Protein AF-A0A916I9S6-F1 (afdb_monomer_lite)

Foldseek 3Di:
DDPPVPVVVVVVVVVVVVVLVVVCVPDPDPVVSVVVVVVVD

Structure (mmCIF, N/CA/C/O backbone):
data_AF-A0A916I9S6-F1
#
_entry.id   AF-A0A916I9S6-F1
#
loop_
_atom_site.group_PDB
_atom_site.id
_atom_site.type_symbol
_atom_site.label_atom_id
_atom_site.label_alt_id
_atom_site.label_comp_id
_atom_site.label_asym_id
_atom_site.label_entity_id
_atom_site.label_seq_id
_atom_site.pdbx_PDB_ins_code
_atom_site.Cartn_x
_atom_site.Cartn_y
_atom_site.Cartn_z
_atom_site.occupancy
_atom_site.B_iso_or_equiv
_atom_site.auth_seq_id
_atom_site.auth_comp_id
_atom_site.auth_asym_id
_atom_site.auth_atom_id
_atom_site.pdbx_PDB_model_num
ATOM 1 N N . MET A 1 1 ? 5.704 -11.391 -37.396 1.00 40.00 1 MET A N 1
ATOM 2 C CA . MET A 1 1 ? 6.362 -11.950 -36.197 1.00 40.00 1 MET A CA 1
ATOM 3 C C . MET A 1 1 ? 7.307 -10.895 -35.634 1.00 40.00 1 MET A C 1
ATOM 5 O O . MET A 1 1 ? 8.466 -10.858 -36.008 1.00 40.00 1 MET A O 1
ATOM 9 N N . LEU A 1 2 ? 6.792 -9.978 -34.814 1.00 47.31 2 LEU A N 1
ATOM 10 C CA . LEU A 1 2 ? 7.583 -8.966 -34.105 1.00 47.31 2 LEU A CA 1
ATOM 11 C C . LEU A 1 2 ? 7.001 -8.848 -32.695 1.00 47.31 2 LEU A C 1
ATOM 13 O O . LEU A 1 2 ? 6.221 -7.950 -32.399 1.00 47.31 2 LEU A O 1
ATOM 17 N N . ASN A 1 3 ? 7.341 -9.804 -31.833 1.00 53.88 3 ASN A N 1
ATOM 18 C CA . ASN A 1 3 ? 7.111 -9.659 -30.401 1.00 53.88 3 ASN A CA 1
ATOM 19 C C . ASN A 1 3 ? 8.233 -8.776 -29.856 1.00 53.88 3 ASN A C 1
ATOM 21 O O . ASN A 1 3 ? 9.217 -9.269 -29.307 1.00 53.88 3 ASN A O 1
ATOM 25 N N . LEU A 1 4 ? 8.095 -7.460 -30.030 1.00 58.50 4 LEU A N 1
ATOM 26 C CA . LEU A 1 4 ? 8.833 -6.504 -29.217 1.00 58.50 4 LEU A CA 1
ATOM 27 C C . LEU A 1 4 ? 8.225 -6.596 -27.811 1.00 58.50 4 LEU A C 1
ATOM 29 O O . LEU A 1 4 ? 7.351 -5.812 -27.448 1.00 58.50 4 LEU A O 1
ATOM 33 N N . ILE A 1 5 ? 8.604 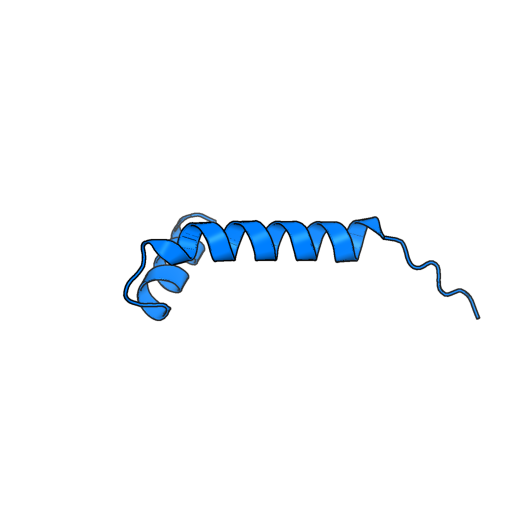-7.621 -27.044 1.00 62.62 5 ILE A N 1
ATOM 34 C CA . ILE A 1 5 ? 8.242 -7.728 -25.628 1.00 62.62 5 ILE A CA 1
ATOM 35 C C . ILE A 1 5 ? 9.070 -6.660 -24.918 1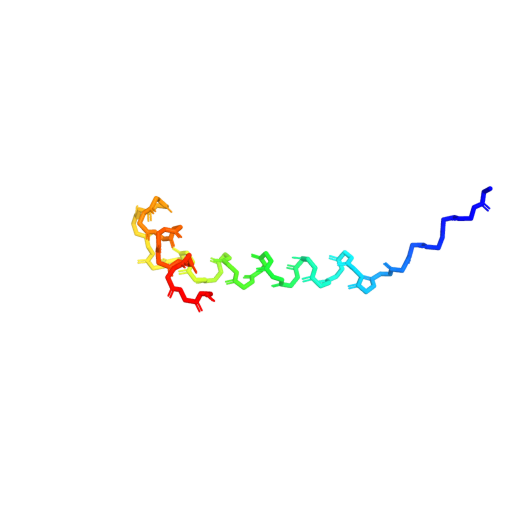.00 62.62 5 ILE A C 1
ATOM 37 O O . ILE A 1 5 ? 10.135 -6.923 -24.366 1.00 62.62 5 ILE A O 1
ATOM 41 N N . THR A 1 6 ? 8.618 -5.413 -25.020 1.00 61.94 6 THR A N 1
ATOM 42 C CA . THR A 1 6 ? 9.096 -4.319 -24.186 1.00 61.94 6 THR A CA 1
ATOM 43 C C . THR A 1 6 ? 8.757 -4.716 -22.756 1.00 61.94 6 THR A C 1
ATOM 45 O O . THR A 1 6 ? 7.591 -4.780 -22.373 1.00 61.94 6 THR A O 1
ATOM 48 N N . SER A 1 7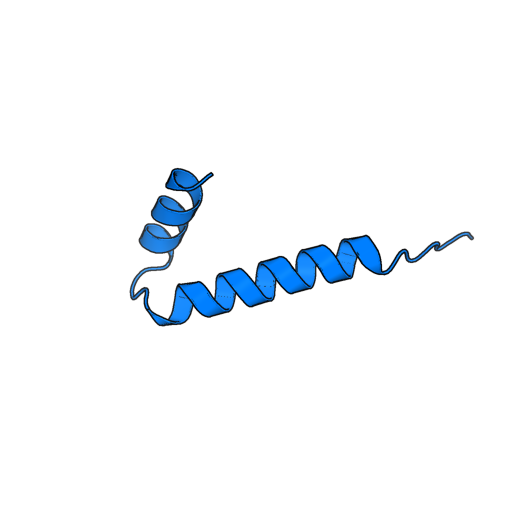 ? 9.783 -5.073 -21.985 1.00 66.12 7 SER A N 1
ATOM 49 C CA . SER A 1 7 ? 9.659 -5.486 -20.587 1.00 66.12 7 SER A CA 1
ATOM 50 C C . SER A 1 7 ? 9.197 -4.338 -19.689 1.00 66.12 7 SER A C 1
ATOM 52 O O . SER A 1 7 ? 8.638 -4.590 -18.633 1.00 66.12 7 SER A O 1
ATOM 54 N N . ALA A 1 8 ? 9.339 -3.083 -20.121 1.00 72.94 8 ALA A N 1
ATOM 55 C CA . ALA A 1 8 ? 8.978 -1.907 -19.334 1.00 72.94 8 ALA A CA 1
ATOM 56 C C . ALA A 1 8 ? 7.482 -1.839 -18.969 1.00 72.94 8 ALA A C 1
ATOM 58 O O . ALA A 1 8 ? 7.145 -1.504 -17.835 1.00 72.94 8 ALA A O 1
ATOM 59 N N . ILE A 1 9 ? 6.582 -2.187 -19.897 1.00 80.38 9 ILE A N 1
ATOM 60 C CA . ILE A 1 9 ? 5.129 -2.174 -19.652 1.00 80.38 9 ILE A CA 1
ATOM 61 C C . ILE A 1 9 ? 4.714 -3.253 -18.628 1.00 80.38 9 ILE A C 1
ATOM 63 O O . ILE A 1 9 ? 4.124 -2.897 -17.604 1.00 80.38 9 ILE A O 1
ATOM 67 N N . PRO A 1 10 ? 5.020 -4.552 -18.827 1.00 83.69 10 PRO A N 1
ATOM 68 C CA . PRO A 1 10 ? 4.674 -5.585 -17.853 1.00 83.69 10 PRO A CA 1
ATOM 69 C C . PRO A 1 10 ? 5.430 -5.433 -16.523 1.00 83.69 10 PRO A C 1
ATOM 71 O O . PRO A 1 10 ? 4.862 -5.742 -15.476 1.00 83.69 10 PRO A O 1
ATOM 74 N N . GLU A 1 11 ? 6.660 -4.906 -16.519 1.00 87.12 11 GLU A N 1
ATOM 75 C CA . GLU A 1 11 ? 7.412 -4.635 -15.284 1.00 87.12 11 GLU A CA 1
ATOM 76 C C . GLU A 1 11 ? 6.778 -3.492 -14.474 1.00 87.12 11 GLU A C 1
ATOM 78 O O . GLU A 1 11 ? 6.637 -3.594 -13.253 1.00 87.12 11 GLU A O 1
ATOM 83 N N . GLY A 1 12 ? 6.315 -2.432 -15.147 1.00 86.81 12 GLY A N 1
ATOM 84 C CA . GLY A 1 12 ? 5.567 -1.338 -14.522 1.00 86.81 12 GLY A CA 1
ATOM 85 C C . GLY A 1 12 ? 4.267 -1.821 -13.875 1.00 86.81 12 GLY A C 1
ATOM 86 O O . GLY A 1 12 ? 3.994 -1.506 -12.713 1.00 86.81 12 GLY A O 1
ATOM 87 N N . ILE A 1 13 ? 3.513 -2.670 -14.582 1.00 88.31 13 ILE A N 1
ATOM 88 C CA . ILE A 1 13 ? 2.294 -3.304 -14.054 1.00 88.31 13 ILE A CA 1
ATOM 89 C C . ILE A 1 13 ? 2.626 -4.189 -12.841 1.00 88.31 13 ILE A C 1
ATOM 91 O O . ILE A 1 13 ? 1.971 -4.093 -11.801 1.00 88.31 13 ILE A O 1
ATOM 95 N N . ASN A 1 14 ? 3.679 -5.007 -12.920 1.00 90.62 14 ASN A N 1
ATOM 96 C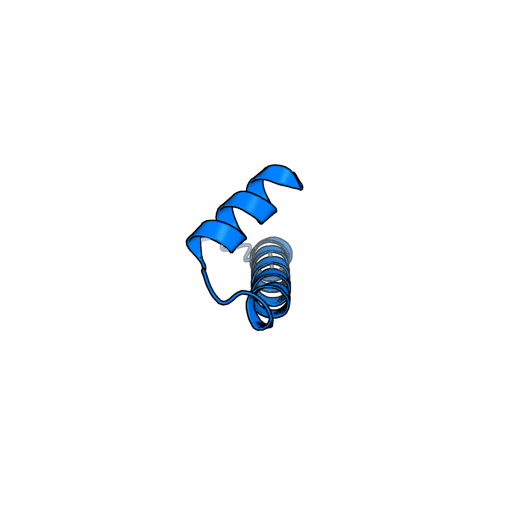 CA . ASN A 1 14 ? 4.110 -5.853 -11.805 1.00 90.62 14 ASN A CA 1
ATOM 97 C C . ASN A 1 14 ? 4.535 -5.041 -10.574 1.00 90.62 14 ASN A C 1
ATOM 99 O O . ASN A 1 14 ? 4.232 -5.435 -9.443 1.00 90.62 14 ASN A O 1
ATOM 103 N N . ASN A 1 15 ? 5.203 -3.904 -10.763 1.00 92.00 15 ASN A N 1
ATOM 104 C CA . ASN A 1 15 ? 5.582 -3.018 -9.665 1.00 92.00 15 ASN A CA 1
ATOM 105 C C . ASN A 1 15 ? 4.361 -2.373 -8.999 1.00 92.00 15 ASN A C 1
ATOM 107 O O . ASN A 1 15 ? 4.293 -2.341 -7.767 1.00 92.00 15 ASN A O 1
ATOM 111 N N . MET A 1 16 ? 3.358 -1.965 -9.780 1.00 89.62 16 MET A N 1
ATOM 112 C CA . MET A 1 16 ? 2.090 -1.457 -9.248 1.00 89.62 16 MET A CA 1
ATOM 113 C C . MET A 1 16 ? 1.343 -2.530 -8.441 1.00 89.62 16 MET A C 1
ATOM 115 O O . MET A 1 16 ? 0.894 -2.274 -7.324 1.00 89.62 16 MET A O 1
ATOM 119 N N . ILE A 1 17 ? 1.296 -3.768 -8.940 1.00 89.81 17 ILE A N 1
ATOM 120 C CA . ILE A 1 17 ? 0.700 -4.907 -8.225 1.00 89.81 17 ILE A CA 1
ATOM 121 C C . ILE A 1 17 ? 1.444 -5.199 -6.910 1.00 89.81 17 ILE A C 1
ATOM 123 O O . ILE A 1 17 ? 0.804 -5.445 -5.885 1.00 89.81 17 ILE A O 1
ATOM 127 N N . LYS A 1 18 ? 2.785 -5.168 -6.902 1.00 91.75 18 LYS A N 1
ATOM 128 C CA . LYS A 1 18 ? 3.590 -5.356 -5.677 1.00 91.75 18 LYS A CA 1
ATOM 129 C C . LYS A 1 18 ? 3.313 -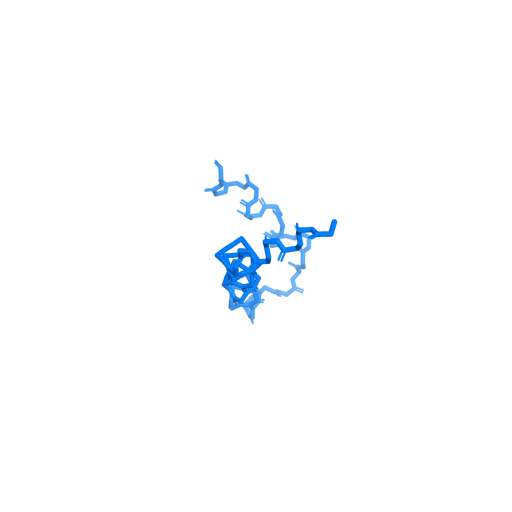4.259 -4.646 1.00 91.75 18 LYS A C 1
ATOM 131 O O . LYS A 1 18 ? 3.219 -4.559 -3.456 1.00 91.75 18 LYS A O 1
ATOM 136 N N . TRP A 1 19 ? 3.170 -3.012 -5.089 1.00 90.00 19 TRP A N 1
ATOM 137 C CA . TRP A 1 19 ? 2.843 -1.884 -4.218 1.00 90.00 19 TRP A CA 1
ATOM 138 C C . TRP A 1 19 ? 1.438 -2.011 -3.613 1.00 90.00 19 TRP A C 1
ATOM 140 O O . TRP A 1 19 ? 1.297 -1.931 -2.392 1.00 90.00 19 TRP A O 1
ATOM 150 N N . LEU A 1 20 ? 0.424 -2.329 -4.427 1.00 87.12 20 LEU A N 1
ATOM 151 C CA . LEU A 1 20 ? -0.951 -2.542 -3.953 1.00 87.12 20 LEU A CA 1
ATOM 152 C C . LEU A 1 20 ? -1.028 -3.671 -2.916 1.00 87.12 20 LEU A C 1
ATOM 154 O O . LEU A 1 20 ? -1.663 -3.512 -1.873 1.00 87.12 20 LEU A O 1
ATOM 158 N N . ARG A 1 21 ? -0.319 -4.787 -3.145 1.00 86.06 21 ARG A N 1
ATOM 159 C CA . ARG A 1 21 ? -0.246 -5.891 -2.171 1.00 86.06 21 ARG A CA 1
ATOM 160 C C . ARG A 1 21 ? 0.364 -5.459 -0.838 1.00 86.06 21 ARG A C 1
ATOM 162 O O . ARG A 1 21 ? -0.104 -5.913 0.198 1.00 86.06 21 ARG A O 1
ATOM 169 N N . ARG A 1 22 ? 1.373 -4.575 -0.845 1.00 87.69 22 ARG A N 1
ATOM 170 C CA . ARG A 1 22 ? 1.963 -4.031 0.392 1.00 87.69 22 ARG A CA 1
ATOM 171 C C . ARG A 1 22 ? 0.987 -3.158 1.167 1.00 87.69 22 ARG A C 1
ATOM 173 O O . ARG A 1 22 ? 0.974 -3.223 2.391 1.00 87.69 22 ARG A O 1
ATOM 180 N N . MET A 1 23 ? 0.170 -2.375 0.467 1.00 83.56 23 MET A N 1
ATOM 181 C CA . MET A 1 23 ? -0.848 -1.561 1.125 1.00 83.56 23 MET A CA 1
ATOM 182 C C . MET A 1 23 ? -1.955 -2.407 1.755 1.00 83.56 23 MET A C 1
ATOM 184 O O . MET A 1 23 ? -2.400 -2.073 2.847 1.00 83.56 23 MET A O 1
ATOM 188 N N . VAL A 1 24 ? -2.353 -3.514 1.117 1.00 85.75 24 VAL A N 1
ATOM 189 C CA . VAL A 1 24 ? -3.439 -4.391 1.593 1.00 85.75 24 VAL A CA 1
ATOM 190 C C . VAL A 1 24 ? -3.157 -5.059 2.941 1.00 85.75 24 VAL A C 1
ATOM 192 O O . VAL A 1 24 ? -4.113 -5.326 3.661 1.00 85.75 24 VAL A O 1
ATOM 195 N N . TYR A 1 25 ? -1.898 -5.286 3.340 1.00 79.12 25 TYR A N 1
ATOM 196 C CA . TYR A 1 25 ? -1.586 -6.020 4.582 1.00 79.12 25 TYR A CA 1
ATOM 197 C C . TYR A 1 25 ? -2.196 -5.412 5.863 1.00 79.12 25 TYR A C 1
ATOM 199 O O . TYR A 1 25 ? -2.317 -6.119 6.859 1.00 79.12 25 TYR A O 1
ATOM 207 N N . GLY A 1 26 ? -2.599 -4.135 5.855 1.00 79.88 26 GLY A N 1
ATOM 208 C CA . GLY A 1 26 ? -3.279 -3.479 6.981 1.00 79.88 26 GLY A CA 1
ATOM 209 C C . GLY A 1 26 ? -4.804 -3.365 6.856 1.00 79.88 26 GLY A C 1
ATOM 210 O O . GLY A 1 26 ? -5.453 -2.897 7.791 1.00 79.88 26 GLY A O 1
ATOM 211 N N . TYR A 1 27 ? -5.392 -3.757 5.724 1.00 84.44 27 TYR A N 1
ATOM 212 C CA . TYR A 1 27 ? -6.826 -3.614 5.478 1.00 84.44 27 TYR A CA 1
ATOM 213 C C . TYR A 1 27 ? -7.545 -4.937 5.728 1.00 84.44 27 TYR A C 1
ATOM 215 O O . TYR A 1 27 ? -7.306 -5.935 5.056 1.00 84.44 27 TYR A O 1
ATOM 223 N N . ARG A 1 28 ? -8.478 -4.925 6.685 1.00 78.50 28 ARG A N 1
ATOM 224 C CA . ARG A 1 28 ? -9.361 -6.067 6.968 1.00 78.50 28 ARG A CA 1
ATOM 225 C C . ARG A 1 28 ? -10.407 -6.290 5.868 1.00 78.50 28 ARG A C 1
ATOM 227 O O . ARG A 1 28 ? -10.922 -7.392 5.738 1.00 78.50 28 ARG A O 1
ATOM 234 N N . ASP A 1 29 ? -10.725 -5.244 5.108 1.00 84.88 29 ASP A N 1
ATOM 235 C CA . ASP A 1 29 ? -11.780 -5.238 4.098 1.00 84.88 29 ASP A CA 1
ATOM 236 C C . ASP A 1 29 ? -11.243 -4.722 2.754 1.00 84.88 29 ASP A C 1
ATOM 238 O O . ASP A 1 29 ? -10.743 -3.596 2.648 1.00 84.88 29 ASP A O 1
ATOM 242 N N . VAL A 1 30 ? -11.355 -5.567 1.727 1.00 82.81 30 VAL A N 1
ATOM 243 C CA . VAL A 1 30 ? -10.891 -5.286 0.363 1.00 82.81 30 VAL A CA 1
ATOM 244 C C . VAL A 1 30 ? -11.770 -4.237 -0.326 1.00 82.81 30 VAL A C 1
ATOM 246 O O . VAL A 1 30 ? -11.252 -3.414 -1.077 1.00 82.81 30 VAL A O 1
ATOM 249 N N . ALA A 1 31 ? -13.077 -4.211 -0.055 1.00 84.75 31 ALA A N 1
ATOM 250 C CA . ALA A 1 31 ? -13.989 -3.217 -0.616 1.00 84.75 31 ALA A CA 1
ATOM 251 C C . ALA A 1 31 ? -13.696 -1.821 -0.051 1.00 84.75 31 ALA A C 1
ATOM 253 O O . ALA A 1 31 ? -13.649 -0.843 -0.800 1.00 84.75 31 ALA A O 1
ATOM 254 N N . TYR A 1 32 ? -13.402 -1.730 1.249 1.00 83.44 32 TYR A N 1
ATOM 255 C CA . TYR A 1 32 ? -12.965 -0.473 1.862 1.00 83.44 32 TYR A CA 1
ATOM 256 C C . TYR A 1 32 ? -11.587 -0.024 1.349 1.00 83.44 32 TYR A C 1
ATOM 258 O O . TYR A 1 32 ? -11.372 1.164 1.103 1.00 83.44 32 TYR A O 1
ATOM 266 N N . PHE A 1 33 ? -10.661 -0.964 1.133 1.00 86.12 33 PHE A N 1
ATOM 267 C CA . PHE A 1 33 ? -9.372 -0.675 0.500 1.00 86.12 33 PHE A CA 1
ATOM 268 C C . PHE A 1 33 ? -9.544 -0.094 -0.911 1.00 86.12 33 PHE A C 1
ATOM 270 O O . PHE A 1 33 ? -8.955 0.941 -1.214 1.00 86.12 33 PHE A O 1
ATOM 277 N N . LEU A 1 34 ? -10.388 -0.706 -1.750 1.00 84.56 34 LEU A N 1
ATOM 278 C CA . LEU A 1 34 ? -10.681 -0.209 -3.099 1.00 84.56 34 LEU A CA 1
ATOM 279 C C . LEU A 1 34 ? -11.292 1.196 -3.061 1.00 84.56 34 LEU A C 1
ATOM 281 O O . LEU A 1 34 ? -10.842 2.071 -3.798 1.00 84.56 34 LEU A O 1
ATOM 285 N N . LEU A 1 35 ? -12.244 1.444 -2.154 1.00 88.31 35 LEU A N 1
ATOM 286 C CA . LEU A 1 35 ? -12.826 2.773 -1.943 1.00 88.31 35 LEU A CA 1
ATOM 287 C C . LEU A 1 35 ? -11.743 3.821 -1.623 1.00 88.31 35 LEU A C 1
ATOM 289 O O . LEU A 1 35 ? -11.748 4.914 -2.184 1.00 88.31 35 LEU A O 1
ATOM 293 N N . LYS A 1 36 ? -10.783 3.472 -0.759 1.00 83.62 36 LYS A N 1
ATOM 294 C CA . LYS A 1 36 ? -9.641 4.323 -0.388 1.00 83.62 36 LYS A CA 1
ATOM 295 C C . LYS A 1 36 ? -8.656 4.556 -1.535 1.00 83.62 36 LYS A C 1
ATOM 297 O O . LYS A 1 36 ? -8.134 5.661 -1.647 1.00 83.62 36 LYS A O 1
ATOM 302 N N . VAL A 1 37 ? -8.392 3.547 -2.367 1.00 85.00 37 VAL A N 1
ATOM 303 C CA . VAL A 1 37 ? -7.529 3.682 -3.555 1.00 85.00 37 VAL A CA 1
ATOM 304 C C . VAL A 1 37 ? -8.164 4.639 -4.563 1.00 85.00 37 VAL A C 1
ATOM 306 O O . VAL A 1 37 ? -7.483 5.535 -5.049 1.00 85.00 37 VAL A O 1
ATOM 309 N N . HIS A 1 38 ? -9.472 4.518 -4.807 1.00 83.88 38 HIS A N 1
ATOM 310 C CA . HIS A 1 38 ? -10.208 5.423 -5.694 1.00 83.88 38 HIS A CA 1
ATOM 311 C C . HIS A 1 38 ? -10.296 6.867 -5.181 1.00 83.88 38 HIS A C 1
ATOM 313 O O . HIS A 1 38 ? -10.460 7.768 -5.989 1.00 83.88 38 HIS A O 1
ATOM 319 N N . GLN A 1 39 ? -10.191 7.098 -3.869 1.00 80.56 39 GLN A N 1
ATOM 320 C CA . GLN A 1 39 ? -10.157 8.446 -3.284 1.00 80.56 39 GLN A CA 1
ATOM 321 C C . GLN A 1 39 ? -8.774 9.114 -3.339 1.00 80.56 39 GLN A C 1
ATOM 323 O O . GLN A 1 39 ? -8.675 10.315 -3.105 1.00 80.56 39 GLN A O 1
ATOM 328 N N . HIS A 1 40 ? -7.702 8.345 -3.551 1.00 71.00 40 HIS A N 1
ATOM 329 C CA . HIS A 1 40 ? -6.324 8.851 -3.554 1.00 71.00 40 HIS A CA 1
ATOM 330 C C . HIS A 1 40 ? -5.791 9.144 -4.967 1.00 71.00 40 HIS A C 1
ATOM 332 O O . HIS A 1 40 ? -4.718 9.732 -5.099 1.00 71.00 40 HIS A O 1
ATOM 338 N N . CYS A 1 41 ? -6.527 8.717 -5.996 1.00 57.22 41 CYS A N 1
ATOM 339 C CA . CYS A 1 41 ? -6.330 9.078 -7.398 1.00 57.22 41 CYS A CA 1
ATOM 340 C C . CYS A 1 41 ? -7.253 10.236 -7.778 1.00 57.22 41 CYS A C 1
ATOM 342 O O . CYS A 1 41 ? -6.807 11.066 -8.597 1.00 57.22 41 CYS A O 1
#

pLDDT: mean 79.07, std 12.66, range [40.0, 92.0]

Radius of gyration: 14.48 Å; chains: 1; bounding box: 24×21×43 Å

Sequence (41 aa):
MLNLITSAIPEGINNMIKWLRRMVYGYRDVAYFLLKVHQHC

Secondary structure (DSSP, 8-state):
------THHHHHHHHHHHHHHHHHTT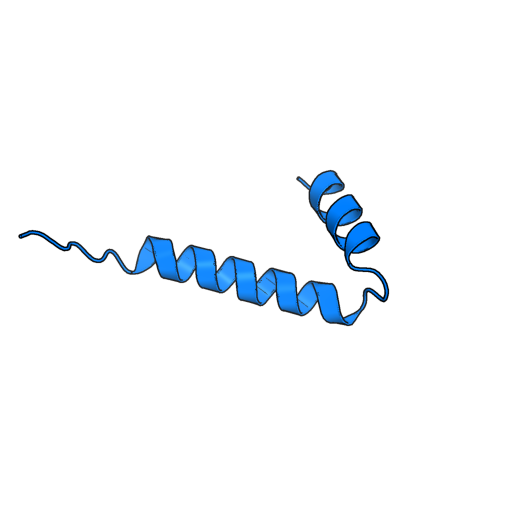-S-HHHHHHHHHHH-